Protein AF-A0A0L8VA86-F1 (afdb_monomer)

Secondary structure (DSSP, 8-state):
--EEE---SSS---PPEEEEEE-TTSSS-EEEEE-TTS--SS----S--TT--EEE--SS--SS--GGGGG-TT--EEE--SS--S---GGGTT-TT--EEE-TT-TT-------TT-TT--EEE-TTSS--S--TTTTT-TT--EEE--PPP-

Solvent-accessible surface area (backbone atoms only — not comparable to full-atom values): 8250 Å² total; per-residue (Å²): 127,77,51,71,50,76,58,82,65,82,94,49,81,51,68,79,30,55,44,46,77,43,42,77,100,45,99,49,78,34,34,34,40,52,54,50,69,36,67,34,58,64,72,68,91,68,96,76,67,86,65,38,24,30,42,34,42,29,46,27,49,24,42,57,74,55,74,66,56,32,72,31,50,50,22,28,34,44,35,42,25,43,24,44,26,46,49,48,64,73,40,51,47,48,19,42,49,22,28,36,42,35,39,30,40,10,63,61,19,53,63,78,43,65,56,77,51,24,63,48,29,30,36,40,35,34,34,56,31,54,34,52,70,85,56,76,71,63,76,71,42,89,54,48,80,43,79,44,58,48,63,65,86,129

Nearest PDB structures (foldseek):
  4tzh-assembly2_B  TM=7.972E-01  e=3.531E-05  Leptospira interrogans
  8f7d-assembly1_A  TM=7.783E-01  e=7.2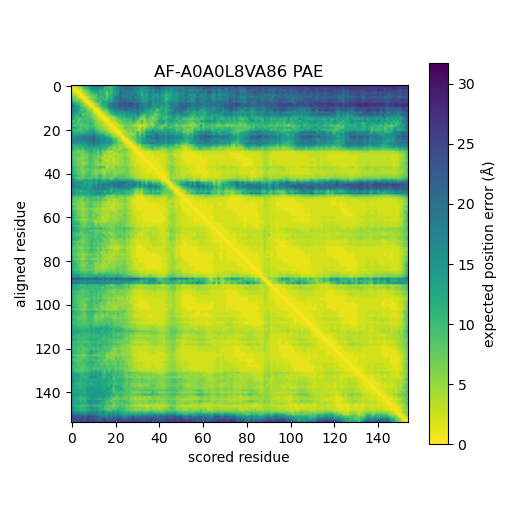79E-05  Mus musculus
  8f79-assembly1_A  TM=7.783E-01  e=7.279E-05  Mus musculus
  7sd1-assembly2_B  TM=8.899E-01  e=2.562E-03  Homo sapiens
  8ben-assembly1_A  TM=9.200E-01  e=3.578E-03  Mus musculus

InterPro domains:
  IPR001611 Leucine-rich repeat [PS51450] (97-119)
  IPR003591 Leucine-rich repeat, typical subtype [SM00369] (49-71)
  IPR003591 Leucine-rich repeat, typical subtype [SM00369] (72-95)
  IPR025875 Leucine rich repeat 4 [PF12799] (73-116)
  IPR032675 Leucine-rich repeat domain superfamily [G3DSA:3.80.10.10] (11-151)
  IPR050216 Leucine-rich repeat domain-containing protein [PTHR48051] (31-144)

Organism: NCBI:txid1409788

Foldseek 3Di:
DFDFDQLPDPPQGFDTWGFDFDCPPHVHTATETARAPRQDQADHDDPDPPRHQYYAQAHHAHQEHDLCLLVHLNHAYDAHEQYQHQAHELSCLNVLNHAEAHHHNNQNHQDHHQCLSVLNHQEYAHENYNDQDQDPSNVPRPNHPYDHYHNDDD

Structure (mmCIF, N/CA/C/O backbone):
data_AF-A0A0L8VA86-F1
#
_entry.id   AF-A0A0L8VA86-F1
#
loop_
_atom_site.group_PDB
_atom_site.id
_atom_site.type_symbol
_atom_site.label_atom_id
_atom_site.label_alt_id
_atom_site.label_comp_id
_atom_site.label_asym_id
_atom_site.label_entity_id
_atom_site.label_seq_id
_atom_site.pdbx_PDB_ins_code
_atom_site.Cartn_x
_atom_site.Cartn_y
_atom_site.Cartn_z
_atom_site.occupancy
_atom_site.B_iso_or_equiv
_atom_site.auth_seq_id
_atom_site.auth_comp_id
_atom_site.auth_asym_id
_atom_site.auth_atom_id
_atom_site.pdbx_PDB_model_num
ATOM 1 N N . MET A 1 1 ? -17.597 7.411 18.290 1.00 37.41 1 MET A N 1
ATOM 2 C CA . MET A 1 1 ? -17.079 8.766 18.573 1.00 37.41 1 MET A CA 1
ATOM 3 C C . MET A 1 1 ? -16.228 9.151 17.375 1.00 37.41 1 MET A C 1
ATOM 5 O O . MET A 1 1 ? -15.162 8.572 17.234 1.00 37.41 1 MET A O 1
ATOM 9 N N . LEU A 1 2 ? -16.738 9.997 16.470 1.00 36.47 2 LEU A N 1
ATOM 10 C CA . LEU A 1 2 ? -15.970 10.470 15.313 1.00 36.47 2 LEU A CA 1
ATOM 11 C C . LEU A 1 2 ? -14.818 11.345 15.818 1.00 36.47 2 LEU A C 1
ATOM 13 O O . LEU A 1 2 ? -15.068 12.357 16.472 1.00 36.47 2 LEU A O 1
ATOM 17 N N . LEU A 1 3 ? -13.575 10.971 15.523 1.00 43.38 3 LEU A N 1
ATOM 18 C CA . LEU A 1 3 ? -12.459 11.907 15.611 1.00 43.38 3 LEU A CA 1
ATOM 19 C C . LEU A 1 3 ? -12.373 12.628 14.264 1.00 43.38 3 LEU A C 1
ATOM 21 O O . LEU A 1 3 ? -11.958 12.025 13.280 1.00 43.38 3 LEU A O 1
ATOM 25 N N . LEU A 1 4 ? -12.781 13.897 14.226 1.00 41.91 4 LEU A N 1
ATOM 26 C CA . LEU A 1 4 ? -12.512 14.780 13.094 1.00 41.91 4 LEU A CA 1
ATOM 27 C C . LEU A 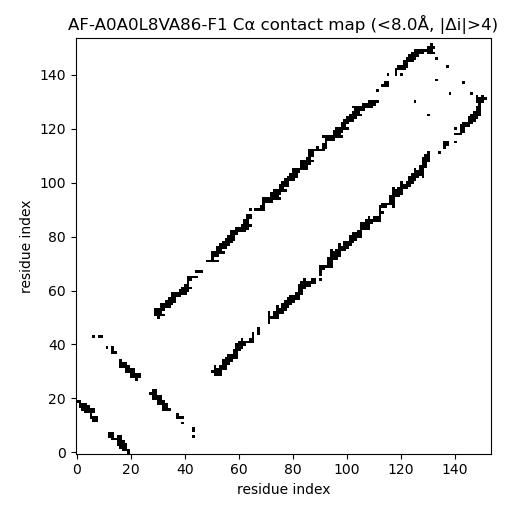1 4 ? -11.043 15.193 13.177 1.00 41.91 4 LEU A C 1
ATOM 29 O O . LEU A 1 4 ? -10.676 16.042 13.989 1.00 41.91 4 LEU A O 1
ATOM 33 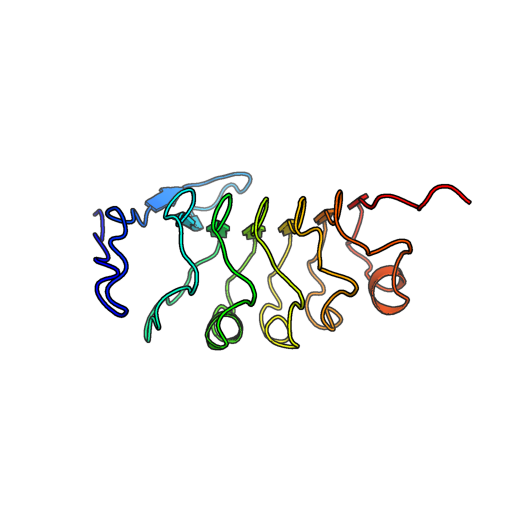N N . LEU A 1 5 ? -10.192 14.571 12.367 1.00 52.53 5 LEU A N 1
ATOM 34 C CA . LEU A 1 5 ? -8.833 15.064 12.172 1.00 52.53 5 LEU A CA 1
ATOM 35 C C . LEU A 1 5 ? -8.894 16.155 11.104 1.00 52.53 5 LEU A C 1
ATOM 37 O O . LEU A 1 5 ? -9.072 15.862 9.924 1.00 52.53 5 LEU A O 1
ATOM 41 N N . SER A 1 6 ? -8.770 17.419 11.513 1.00 51.78 6 SER A N 1
ATOM 42 C CA . SER A 1 6 ? -8.485 18.495 10.567 1.00 51.78 6 SER A CA 1
ATOM 43 C C . SER A 1 6 ? -7.019 18.384 10.159 1.00 51.78 6 SER A C 1
ATOM 45 O O . SER A 1 6 ? -6.112 18.691 10.936 1.00 51.78 6 SER A O 1
ATOM 47 N N . LEU A 1 7 ? -6.784 17.926 8.938 1.00 52.22 7 LEU A N 1
ATOM 48 C CA . LEU A 1 7 ? -5.471 17.869 8.308 1.00 52.22 7 LEU A CA 1
ATOM 49 C C . LEU A 1 7 ? -5.091 19.287 7.825 1.00 52.22 7 LEU A C 1
ATOM 51 O O . LEU A 1 7 ? -5.015 19.561 6.634 1.00 52.22 7 LEU A O 1
ATOM 55 N N . SER A 1 8 ? -4.913 20.228 8.759 1.00 49.75 8 SER A N 1
ATOM 56 C CA . SER A 1 8 ? -4.610 21.643 8.483 1.00 49.75 8 SER A CA 1
ATOM 57 C C . SER A 1 8 ? -3.124 21.957 8.668 1.00 49.75 8 SER A C 1
ATOM 59 O O . SER A 1 8 ? -2.741 22.853 9.421 1.00 49.75 8 SER A O 1
ATOM 61 N N . VAL A 1 9 ? -2.270 21.193 7.994 1.00 44.22 9 VAL A N 1
ATOM 62 C CA . VAL A 1 9 ? -0.828 21.446 7.902 1.00 44.22 9 VAL A CA 1
ATOM 63 C C . VAL A 1 9 ? -0.490 21.273 6.422 1.00 44.22 9 VAL A C 1
ATOM 65 O O . VAL A 1 9 ? -0.800 20.216 5.896 1.00 44.22 9 VAL A O 1
ATOM 68 N N . PHE A 1 10 ? 0.078 22.302 5.773 1.00 45.25 10 PHE A N 1
ATOM 69 C CA . PHE A 1 10 ? 0.426 22.426 4.331 1.00 45.25 10 PHE A CA 1
ATOM 70 C C . PHE A 1 10 ? -0.431 23.310 3.404 1.00 45.25 10 PHE A C 1
ATOM 72 O O . PHE A 1 10 ? -0.246 23.255 2.195 1.00 45.25 10 PHE A O 1
ATOM 79 N N . SER A 1 11 ? -1.295 24.210 3.893 1.00 50.72 11 SER A N 1
ATOM 80 C CA . SER A 1 11 ? -2.131 25.094 3.029 1.00 50.72 11 SER A CA 1
ATOM 81 C C . SER A 1 11 ? -3.071 24.359 2.058 1.00 50.72 11 SER A C 1
ATOM 83 O O . SER A 1 11 ? -3.735 24.979 1.232 1.00 50.72 11 SER A O 1
ATOM 85 N N . GLN A 1 12 ? -3.153 23.038 2.184 1.00 55.59 12 GLN A N 1
ATOM 86 C CA . GLN A 1 12 ? -4.038 22.194 1.417 1.00 55.59 12 GLN A CA 1
ATOM 87 C C . GLN A 1 12 ? -5.330 22.009 2.211 1.00 55.59 12 GLN A C 1
ATOM 89 O O . GLN A 1 12 ? -5.321 21.425 3.295 1.00 55.59 12 GLN A O 1
ATOM 94 N N . GLU A 1 13 ? -6.439 22.536 1.692 1.00 57.09 13 GLU A N 1
ATOM 95 C CA . GLU A 1 13 ? -7.754 22.237 2.250 1.00 57.09 13 GLU A CA 1
ATOM 96 C C . GLU A 1 13 ? -8.040 20.746 2.053 1.00 57.09 13 GLU A C 1
ATOM 98 O O . GLU A 1 13 ? -8.031 20.230 0.935 1.00 57.09 13 GLU A O 1
ATOM 103 N N . SER A 1 14 ? -8.248 20.053 3.165 1.00 57.31 14 SER A N 1
ATOM 104 C CA . SER A 1 14 ? -8.698 18.669 3.216 1.00 57.31 14 SER A CA 1
ATOM 105 C C . SER A 1 14 ? -10.101 18.648 3.808 1.00 57.31 14 SER A C 1
ATOM 107 O O . SER A 1 14 ? -10.446 19.459 4.673 1.00 57.31 14 SER A O 1
ATOM 109 N N . ASN A 1 15 ? -10.929 17.727 3.334 1.00 61.25 15 ASN A N 1
ATOM 110 C CA . ASN A 1 15 ? -12.212 17.476 3.960 1.00 61.25 15 ASN A CA 1
ATOM 111 C C . ASN A 1 15 ? -11.992 16.811 5.330 1.00 61.25 15 ASN A C 1
ATOM 113 O O . ASN A 1 15 ? -10.980 16.140 5.558 1.00 61.25 15 ASN A O 1
ATOM 117 N N . PRO A 1 16 ? -12.948 16.971 6.256 1.00 61.41 16 PRO A N 1
ATOM 118 C CA . PRO A 1 16 ? -12.936 16.239 7.509 1.00 61.41 16 PRO A CA 1
ATOM 119 C C . PRO A 1 16 ? -12.802 14.729 7.280 1.00 61.41 16 PRO A C 1
ATOM 121 O O . PRO A 1 16 ? -13.540 14.131 6.500 1.00 61.41 16 PRO A O 1
ATOM 124 N N . VAL A 1 17 ? -11.856 14.133 8.000 1.00 62.06 17 VAL A N 1
ATOM 125 C CA . VAL A 1 17 ? -11.567 12.699 7.979 1.00 62.06 17 VAL A CA 1
ATOM 126 C C . VAL A 1 17 ? -12.373 12.010 9.066 1.00 62.06 17 VAL A C 1
ATOM 128 O O . VAL A 1 17 ? -12.371 12.463 10.213 1.00 62.06 17 VAL A O 1
ATOM 131 N N . GLU A 1 18 ? -12.999 10.885 8.733 1.00 65.06 18 GLU A N 1
ATOM 132 C CA . GLU A 1 18 ? -13.680 10.031 9.700 1.00 65.06 18 GLU A CA 1
ATOM 133 C C . GLU A 1 18 ? -12.820 8.804 10.034 1.00 65.06 18 GLU A C 1
ATOM 135 O O . GLU A 1 18 ? -12.495 7.988 9.172 1.00 65.06 18 GLU A O 1
ATOM 140 N N . LEU A 1 19 ? -12.455 8.666 11.311 1.00 63.88 19 LEU A N 1
ATOM 141 C CA . LEU A 1 19 ? -11.970 7.404 11.863 1.00 63.88 19 LEU A CA 1
ATOM 142 C C . LEU A 1 19 ? -13.172 6.614 12.381 1.00 63.88 19 LEU A C 1
ATOM 144 O O . LEU A 1 19 ? -13.880 7.092 13.273 1.00 63.88 19 LEU A O 1
ATOM 148 N N . PHE A 1 20 ? -13.367 5.397 11.882 1.00 71.12 20 PHE A N 1
ATOM 149 C CA . PHE A 1 20 ? -14.463 4.544 12.331 1.00 71.12 20 PHE A CA 1
ATOM 150 C C . PHE A 1 20 ? -14.004 3.126 12.669 1.00 71.12 20 PHE A C 1
ATOM 152 O O . PHE A 1 20 ? -12.987 2.629 12.182 1.00 71.12 20 PHE A O 1
ATOM 159 N N . GLU A 1 21 ? -14.777 2.473 13.536 1.00 68.06 21 GLU A N 1
ATOM 160 C CA . GL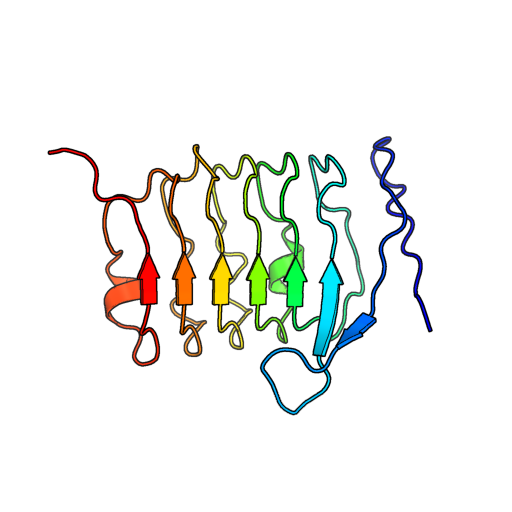U A 1 21 ? -14.599 1.065 13.876 1.00 68.06 21 GLU A CA 1
ATOM 161 C C . GLU A 1 21 ? -15.585 0.225 13.061 1.00 68.06 21 GLU A C 1
ATOM 163 O O . GLU A 1 21 ? -16.793 0.250 13.299 1.00 68.06 21 GLU A O 1
ATOM 168 N N . GLY A 1 22 ? -15.073 -0.505 12.073 1.00 58.94 22 GLY A N 1
ATOM 169 C CA . GLY A 1 22 ? -15.863 -1.381 11.208 1.00 58.94 22 GLY A CA 1
ATOM 170 C C . GLY A 1 22 ? -15.424 -2.830 11.365 1.00 58.94 22 GLY A C 1
ATOM 171 O O . GLY A 1 22 ? -14.249 -3.092 11.563 1.00 58.94 22 GLY A O 1
ATOM 172 N N . ARG A 1 23 ? -16.335 -3.805 11.278 1.00 59.31 23 ARG A N 1
ATOM 173 C CA . ARG A 1 23 ? -15.937 -5.230 11.346 1.00 59.31 23 ARG A CA 1
ATOM 174 C C . ARG A 1 23 ? -15.276 -5.719 10.044 1.00 59.31 23 ARG A C 1
ATOM 176 O O . ARG A 1 23 ? -14.396 -6.572 10.076 1.00 59.31 23 ARG A O 1
ATOM 183 N N . GLY A 1 24 ? -15.611 -5.111 8.903 1.00 56.59 24 GLY A N 1
ATOM 184 C CA . GLY A 1 24 ? -15.022 -5.465 7.608 1.00 56.59 24 GLY A CA 1
ATOM 185 C C . GLY A 1 24 ? -15.187 -6.954 7.271 1.00 56.59 24 GLY A C 1
ATOM 186 O O . GLY A 1 24 ? -16.156 -7.591 7.675 1.00 56.59 24 GLY A O 1
ATOM 187 N N . ILE A 1 25 ? -14.221 -7.511 6.538 1.00 51.81 25 ILE A N 1
ATOM 188 C CA . ILE A 1 25 ? -14.131 -8.948 6.194 1.00 51.81 25 ILE A CA 1
ATOM 189 C C . ILE A 1 25 ? -13.747 -9.836 7.386 1.00 51.81 25 ILE A C 1
ATOM 191 O O . ILE A 1 25 ? -13.746 -11.060 7.271 1.00 51.81 25 ILE A O 1
ATOM 195 N N . THR A 1 26 ? -13.409 -9.242 8.530 1.00 56.44 26 THR A N 1
ATOM 196 C CA . THR A 1 26 ? -13.066 -9.983 9.742 1.00 56.44 26 THR A CA 1
ATOM 197 C C . THR A 1 26 ? -14.248 -10.005 10.703 1.00 56.44 26 THR A C 1
ATOM 199 O O . THR A 1 26 ? -15.067 -9.096 10.748 1.00 56.44 26 THR A O 1
ATOM 202 N N . SER A 1 27 ? -14.355 -11.031 11.541 1.00 65.25 27 SER A N 1
ATOM 203 C CA . SER A 1 27 ? -15.363 -11.049 12.611 1.00 65.25 27 SER A CA 1
ATOM 204 C C . SER A 1 27 ? -15.045 -10.073 13.757 1.00 65.25 27 SER A C 1
ATOM 206 O O . SER A 1 27 ? -15.829 -9.955 14.700 1.00 65.25 27 SER A O 1
ATOM 208 N N . THR A 1 28 ? -13.908 -9.374 13.694 1.00 70.62 28 THR A N 1
ATOM 209 C CA . THR A 1 28 ? -13.398 -8.449 14.712 1.00 70.62 28 THR A CA 1
ATOM 210 C C . THR A 1 28 ? -13.513 -6.993 14.252 1.00 70.62 28 THR A C 1
ATOM 212 O O . THR A 1 28 ? -13.271 -6.722 13.079 1.00 70.62 28 THR A O 1
ATOM 215 N N . PRO A 1 29 ? -13.859 -6.039 15.138 1.00 77.56 29 PRO A N 1
ATOM 216 C CA . PRO A 1 29 ? -13.774 -4.612 14.826 1.00 77.56 29 PRO A CA 1
ATOM 217 C C . PRO A 1 29 ? -12.349 -4.222 14.423 1.00 77.56 29 PRO A C 1
ATOM 219 O O . PRO A 1 29 ? -11.399 -4.635 15.079 1.00 77.56 29 PRO A O 1
ATOM 222 N N . GLN A 1 30 ? -12.231 -3.420 13.372 1.00 83.19 30 GLN A N 1
ATOM 223 C CA . GLN A 1 30 ? -10.999 -2.861 12.829 1.00 83.19 30 GLN A CA 1
ATOM 224 C C . GLN A 1 30 ? -11.067 -1.340 12.912 1.00 83.19 30 GLN A C 1
AT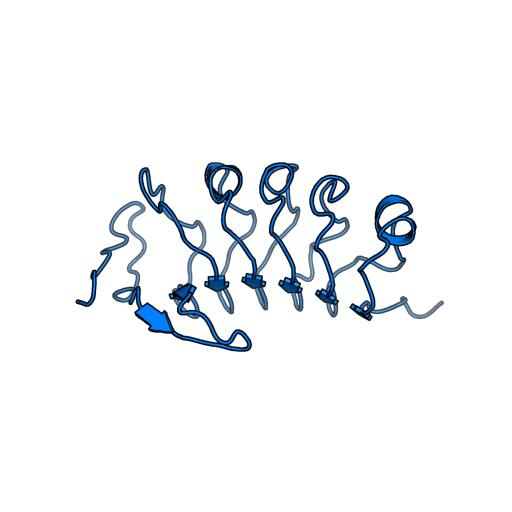OM 226 O O . GLN A 1 30 ? -12.128 -0.756 12.676 1.00 83.19 30 GLN A O 1
ATOM 231 N N . ARG A 1 31 ? -9.934 -0.684 13.180 1.00 88.19 31 ARG A N 1
ATOM 232 C CA . ARG A 1 31 ? -9.832 0.778 13.049 1.00 88.19 31 ARG A CA 1
ATOM 233 C C . ARG A 1 31 ? -9.507 1.153 11.613 1.00 88.19 31 ARG A C 1
ATOM 235 O O . ARG A 1 31 ? -8.424 0.823 11.118 1.00 88.19 31 ARG A O 1
ATOM 242 N N . ILE A 1 32 ? -10.438 1.855 10.979 1.00 87.19 32 ILE A N 1
ATOM 243 C CA . ILE A 1 32 ? -10.373 2.235 9.572 1.00 87.19 32 ILE A CA 1
ATOM 244 C C . ILE A 1 32 ? -10.225 3.747 9.466 1.00 87.19 32 ILE A C 1
ATOM 246 O O . ILE A 1 32 ? -11.062 4.492 9.974 1.00 87.19 32 ILE A O 1
ATOM 250 N N . MET A 1 33 ? -9.160 4.180 8.795 1.00 86.94 33 MET A N 1
ATOM 251 C CA . MET A 1 33 ? -8.931 5.566 8.405 1.00 86.94 33 MET A CA 1
ATOM 252 C C . MET A 1 33 ? -9.028 5.674 6.885 1.00 86.94 33 MET A C 1
ATOM 254 O O . MET A 1 33 ? -8.201 5.108 6.166 1.00 86.94 33 MET A O 1
ATOM 258 N N . ASP A 1 34 ? -10.028 6.411 6.411 1.00 88.81 34 ASP A N 1
ATOM 259 C CA . ASP A 1 34 ? -10.229 6.692 4.992 1.00 88.81 34 ASP A CA 1
ATOM 260 C C . ASP A 1 34 ? -9.931 8.168 4.695 1.00 88.81 34 ASP A C 1
ATOM 262 O O . ASP A 1 34 ? -10.580 9.072 5.219 1.00 88.81 34 ASP A O 1
ATOM 266 N N . LEU A 1 35 ? -8.911 8.394 3.872 1.00 88.94 35 LEU A N 1
ATOM 267 C CA . LEU A 1 35 ? -8.455 9.691 3.373 1.00 88.94 35 LEU A CA 1
ATOM 268 C C . LEU A 1 35 ? -8.636 9.790 1.854 1.00 88.94 35 LEU A C 1
ATOM 270 O O . LEU A 1 35 ? -7.888 10.503 1.182 1.00 88.94 35 LEU A O 1
ATOM 274 N N . SER A 1 36 ? -9.574 9.044 1.278 1.00 90.56 36 SER A N 1
ATOM 275 C CA . SER A 1 36 ? -9.796 9.047 -0.165 1.00 90.56 36 SER A CA 1
ATOM 276 C C . SER A 1 36 ? -10.416 10.362 -0.650 1.00 90.56 36 SER A C 1
ATOM 278 O O . SER A 1 36 ? -11.181 11.008 0.071 1.00 90.56 36 SER A O 1
ATOM 280 N N . TYR A 1 37 ? -10.124 10.745 -1.898 1.00 90.88 37 TYR A N 1
ATOM 281 C CA . TYR A 1 37 ? -10.700 11.930 -2.561 1.00 90.88 37 TYR A CA 1
ATOM 282 C C . TYR A 1 37 ? -10.456 13.259 -1.824 1.00 90.88 37 TYR A C 1
ATOM 284 O O . TYR A 1 37 ? -11.306 14.149 -1.797 1.00 90.88 37 TYR A O 1
ATOM 292 N N . GLN A 1 38 ? -9.277 13.404 -1.229 1.00 87.06 38 GLN A N 1
ATOM 293 C CA . GLN A 1 38 ? -8.872 14.588 -0.467 1.00 87.06 38 GLN A CA 1
ATOM 294 C C . GLN A 1 38 ? -7.930 15.502 -1.271 1.00 87.06 38 GLN A C 1
ATOM 296 O O . GLN A 1 38 ? -7.394 16.475 -0.745 1.00 87.06 38 GLN A O 1
ATOM 301 N N . ASN A 1 39 ? -7.699 15.181 -2.551 1.00 89.62 39 ASN A N 1
ATOM 302 C CA . ASN A 1 39 ? -6.716 15.821 -3.431 1.00 89.62 39 ASN A CA 1
ATOM 303 C C . ASN A 1 39 ? -5.274 15.817 -2.885 1.00 89.62 39 ASN A C 1
ATOM 305 O O . ASN A 1 39 ? -4.440 16.551 -3.412 1.00 89.62 39 ASN A O 1
ATOM 309 N N . LEU A 1 40 ? -4.963 15.011 -1.861 1.00 88.94 40 LEU A N 1
ATOM 310 C CA . LEU A 1 40 ? -3.717 15.082 -1.085 1.00 88.94 40 LEU A CA 1
ATOM 311 C C . LEU A 1 40 ? -2.488 14.932 -1.975 1.00 88.94 40 LEU A C 1
ATOM 313 O O . LEU A 1 40 ? -2.395 13.967 -2.729 1.00 88.94 40 LEU A O 1
ATOM 317 N N . GLN A 1 41 ? -1.546 15.866 -1.867 1.00 91.19 41 GLN A N 1
ATOM 318 C CA . GLN A 1 41 ? -0.212 15.712 -2.461 1.00 91.19 41 GLN A CA 1
ATOM 319 C C . GLN A 1 41 ? 0.748 15.028 -1.486 1.00 91.19 41 GLN A C 1
ATOM 321 O O . GLN A 1 41 ? 1.590 14.234 -1.893 1.00 91.19 41 GLN A O 1
ATOM 326 N N . GLU A 1 42 ? 0.537 15.260 -0.194 1.00 85.81 42 GLU A N 1
ATOM 327 C CA . GLU A 1 42 ? 1.231 14.610 0.909 1.00 85.81 42 GLU A CA 1
ATOM 328 C C . GLU A 1 42 ? 0.200 14.207 1.965 1.00 85.81 42 GLU A C 1
ATOM 330 O O . GLU A 1 42 ? -0.830 14.868 2.128 1.00 85.81 42 GLU A O 1
ATOM 335 N N . VAL A 1 43 ? 0.464 13.126 2.701 1.00 81.00 43 VAL A N 1
ATOM 336 C CA . VAL A 1 43 ? -0.351 12.786 3.871 1.00 81.00 43 VAL A CA 1
ATOM 337 C C . VAL A 1 43 ? 0.272 13.466 5.093 1.00 81.00 43 VAL A C 1
ATOM 339 O O . VAL A 1 43 ? 1.436 13.186 5.401 1.00 81.00 43 VAL A O 1
ATOM 342 N N . PRO A 1 44 ? -0.458 14.333 5.815 1.00 72.38 44 PRO A N 1
ATOM 343 C CA . PRO A 1 44 ? 0.122 15.100 6.910 1.00 72.38 44 PRO A CA 1
ATOM 344 C C . PRO A 1 44 ? 0.730 14.221 7.995 1.00 72.38 44 PRO A C 1
ATOM 346 O O . PRO A 1 44 ? 0.297 13.092 8.242 1.00 72.38 44 PRO A O 1
ATOM 349 N N . ILE A 1 45 ? 1.733 14.771 8.676 1.00 65.38 45 ILE A N 1
ATOM 350 C CA . ILE A 1 45 ? 2.403 14.114 9.795 1.00 65.38 45 ILE A CA 1
ATOM 351 C C . ILE A 1 45 ? 1.375 13.885 10.904 1.00 65.38 45 ILE A C 1
ATOM 353 O O . ILE A 1 45 ? 0.935 14.833 11.553 1.00 65.38 45 ILE A O 1
ATOM 357 N N . SER A 1 46 ? 1.023 12.625 11.157 1.00 63.91 46 SER A N 1
ATOM 358 C CA . SER A 1 46 ? 0.298 12.259 12.368 1.00 63.91 46 SER A CA 1
ATOM 359 C C . SER A 1 46 ? 1.253 11.569 13.329 1.00 63.91 46 SER A C 1
ATOM 361 O O . SER A 1 46 ? 1.725 10.460 13.086 1.00 63.91 46 SER A O 1
ATOM 363 N N . THR A 1 47 ? 1.555 12.238 14.438 1.00 52.03 47 THR A N 1
ATOM 364 C CA . THR A 1 47 ? 2.434 11.707 15.487 1.00 52.03 47 THR A CA 1
ATOM 365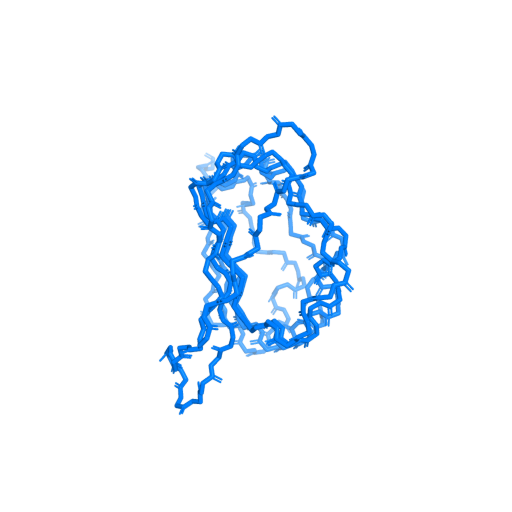 C C . THR A 1 47 ? 1.766 10.611 16.319 1.00 52.03 47 THR A C 1
ATOM 367 O O . THR A 1 47 ? 2.428 10.023 17.171 1.00 52.03 47 THR A O 1
ATOM 370 N N . ASN A 1 48 ? 0.476 10.310 16.098 1.00 56.91 48 ASN A N 1
ATOM 371 C CA . ASN A 1 48 ? -0.237 9.329 16.911 1.00 56.91 48 ASN A CA 1
ATOM 372 C C . ASN A 1 48 ? -1.472 8.729 16.199 1.00 56.91 48 ASN A C 1
ATOM 374 O O . ASN A 1 48 ? -2.605 9.127 16.462 1.00 56.91 48 ASN A O 1
ATOM 378 N N . LEU A 1 49 ? -1.265 7.717 15.344 1.00 71.19 49 LEU A N 1
ATOM 379 C CA . LEU A 1 49 ? -2.331 6.848 14.800 1.00 71.19 49 LEU A CA 1
ATOM 380 C C . LEU A 1 49 ? -2.244 5.406 15.350 1.00 71.19 49 LEU A C 1
ATOM 382 O O . LEU A 1 49 ? -2.128 4.450 14.576 1.00 71.19 49 LEU A O 1
ATOM 386 N N . PRO A 1 50 ? -2.245 5.198 16.682 1.00 68.62 50 PRO A N 1
ATOM 387 C CA . PRO A 1 50 ? -2.031 3.879 17.247 1.00 68.62 50 PRO A CA 1
ATOM 388 C C . PRO A 1 50 ? -3.215 2.967 16.918 1.00 68.62 50 PRO A C 1
ATOM 390 O O . PRO A 1 50 ? -4.376 3.266 17.212 1.00 68.62 50 PRO A O 1
ATOM 393 N N . GLY A 1 51 ? -2.893 1.816 16.332 1.00 84.69 51 GLY A N 1
ATOM 394 C CA . GLY A 1 51 ? -3.856 0.743 16.111 1.00 84.69 51 GLY A CA 1
ATOM 395 C C . GLY A 1 51 ? -4.697 0.862 14.845 1.00 84.69 51 GLY A C 1
ATOM 396 O O . GLY A 1 51 ? -5.691 0.153 14.764 1.00 84.69 51 GLY A O 1
ATOM 397 N N . ILE A 1 52 ? -4.338 1.714 13.875 1.00 89.00 52 ILE A N 1
ATOM 398 C CA . ILE A 1 52 ? -4.948 1.644 12.537 1.00 89.00 52 ILE A CA 1
ATOM 399 C C . ILE A 1 52 ? -4.680 0.264 11.933 1.00 89.00 52 ILE A C 1
ATOM 401 O O . ILE A 1 52 ? -3.536 -0.189 11.883 1.00 89.00 52 ILE A O 1
ATOM 405 N N . GLU A 1 53 ? -5.749 -0.378 11.472 1.00 92.81 53 GLU A N 1
ATOM 406 C CA . GLU A 1 53 ? -5.710 -1.676 10.796 1.00 92.81 53 GLU A CA 1
ATOM 407 C C . GLU A 1 53 ? -5.998 -1.537 9.300 1.00 92.81 53 GLU A C 1
ATOM 409 O O . GLU A 1 53 ? -5.487 -2.321 8.502 1.00 92.81 53 GLU A O 1
ATOM 414 N N . VAL A 1 54 ? -6.765 -0.520 8.902 1.00 92.62 54 VAL A N 1
ATOM 415 C CA . VAL A 1 54 ? -7.073 -0.233 7.499 1.00 92.62 54 VAL A CA 1
ATOM 416 C C . VAL A 1 54 ? -6.795 1.235 7.216 1.00 92.62 54 VAL A C 1
ATOM 418 O O . VAL A 1 54 ? -7.379 2.112 7.850 1.00 92.62 54 VAL A O 1
ATOM 421 N N . LEU A 1 55 ? -5.916 1.489 6.249 1.00 92.19 55 LEU A N 1
ATOM 422 C CA . LEU A 1 55 ? -5.626 2.822 5.736 1.00 92.19 55 LEU A CA 1
ATOM 423 C C . LEU A 1 55 ? -5.986 2.880 4.250 1.00 92.19 55 LEU A C 1
ATOM 425 O O . LEU A 1 55 ? -5.441 2.120 3.445 1.00 92.19 55 LEU A O 1
ATOM 429 N N . ILE A 1 56 ? -6.896 3.786 3.899 1.00 93.62 56 ILE A N 1
ATOM 430 C CA . ILE A 1 56 ? -7.351 4.010 2.525 1.00 93.62 56 ILE A CA 1
ATOM 431 C C . ILE A 1 56 ? -6.947 5.428 2.115 1.00 93.62 56 ILE A C 1
ATOM 433 O O . ILE A 1 56 ? -7.304 6.398 2.773 1.00 93.62 56 ILE A O 1
ATOM 437 N N . LEU A 1 57 ? -6.165 5.539 1.045 1.00 94.00 57 LEU A N 1
ATOM 438 C CA . LEU A 1 57 ? -5.614 6.779 0.490 1.00 94.00 57 LEU A CA 1
ATOM 439 C C . LEU A 1 57 ? -6.018 6.949 -0.986 1.00 94.00 57 LEU A C 1
ATOM 441 O O . LEU A 1 57 ? -5.336 7.645 -1.744 1.00 94.00 57 LEU A O 1
ATOM 445 N N . ASP A 1 58 ? -7.078 6.272 -1.425 1.00 96.56 58 ASP A N 1
ATOM 446 C CA . ASP A 1 58 ? -7.426 6.140 -2.838 1.00 96.56 58 ASP A CA 1
ATOM 447 C C . ASP A 1 58 ? -7.800 7.499 -3.465 1.00 96.56 58 ASP A C 1
ATOM 449 O O . ASP A 1 58 ? -8.418 8.354 -2.835 1.00 96.56 58 ASP A O 1
ATOM 453 N N . ASN A 1 59 ? -7.493 7.689 -4.750 1.00 96.88 59 ASN A N 1
ATOM 454 C CA . ASN A 1 59 ? -7.875 8.881 -5.520 1.00 96.88 59 ASN A CA 1
ATOM 455 C C . ASN A 1 59 ? -7.355 10.195 -4.906 1.00 96.88 59 ASN A C 1
ATOM 457 O O . ASN A 1 59 ? -8.107 11.145 -4.677 1.00 96.88 59 ASN A O 1
ATOM 461 N N . ASN A 1 60 ? -6.050 10.240 -4.650 1.00 95.12 60 ASN A N 1
ATOM 462 C CA . ASN A 1 60 ? -5.321 11.445 -4.265 1.00 95.12 60 ASN A CA 1
ATOM 463 C C . ASN A 1 60 ? -4.234 11.757 -5.314 1.00 95.12 60 ASN A C 1
ATOM 465 O O . ASN A 1 60 ? -4.256 11.246 -6.433 1.00 95.12 60 ASN A O 1
ATOM 469 N N . GLN A 1 61 ? -3.306 12.653 -4.988 1.00 95.94 61 GLN A N 1
ATOM 470 C CA . GLN A 1 61 ? -2.206 13.086 -5.851 1.00 95.94 61 GLN A CA 1
ATOM 471 C C . GLN A 1 61 ? -0.837 12.708 -5.261 1.00 95.94 61 GLN A C 1
ATOM 473 O O . GLN A 1 61 ? 0.161 13.342 -5.599 1.00 95.94 61 GLN A O 1
ATOM 478 N N . LEU A 1 62 ? -0.788 11.691 -4.392 1.00 94.44 62 LEU A N 1
ATOM 479 C CA . LEU A 1 62 ? 0.414 11.302 -3.655 1.00 94.44 62 LEU A CA 1
ATOM 480 C C . LEU A 1 62 ? 1.495 10.794 -4.609 1.00 94.44 62 LEU A C 1
ATOM 482 O O . LEU A 1 62 ? 1.232 9.902 -5.419 1.00 94.44 62 LEU A O 1
ATOM 486 N N . THR A 1 63 ? 2.710 11.322 -4.485 1.00 94.88 63 THR A N 1
ATOM 487 C CA . THR A 1 63 ? 3.896 10.846 -5.220 1.00 94.88 63 THR A CA 1
ATOM 488 C C . THR A 1 63 ? 4.747 9.870 -4.415 1.00 94.88 63 THR A C 1
ATOM 490 O O . THR A 1 63 ? 5.479 9.067 -4.995 1.00 94.88 63 THR A O 1
ATOM 493 N N . GLU A 1 64 ? 4.603 9.898 -3.093 1.00 92.69 64 GLU A N 1
ATOM 494 C CA . GLU A 1 64 ? 5.266 9.020 -2.135 1.00 92.69 64 GLU A CA 1
ATOM 495 C C . GLU A 1 64 ? 4.338 8.707 -0.951 1.00 92.69 64 GLU A C 1
ATOM 497 O O . GLU A 1 64 ? 3.326 9.378 -0.730 1.00 92.69 64 GLU A O 1
ATOM 502 N N . LEU A 1 65 ? 4.682 7.669 -0.186 1.00 90.44 65 LEU A N 1
ATOM 503 C CA . LEU A 1 65 ? 4.053 7.400 1.106 1.00 90.44 65 LEU A CA 1
ATOM 504 C C . LEU A 1 65 ? 4.837 8.077 2.233 1.00 90.44 65 LEU A C 1
ATOM 506 O O . LEU A 1 65 ? 6.069 8.077 2.201 1.00 90.44 65 LEU A O 1
ATOM 510 N N . PRO A 1 66 ? 4.156 8.580 3.273 1.00 86.44 66 PRO A N 1
ATOM 511 C CA . PRO A 1 66 ? 4.828 9.219 4.392 1.00 86.44 66 PRO A CA 1
ATOM 512 C C . PRO A 1 66 ? 5.631 8.206 5.218 1.00 86.44 66 PRO A C 1
ATOM 514 O O . PRO A 1 66 ? 5.196 7.076 5.450 1.00 86.44 66 PRO A O 1
ATOM 517 N N . ASN A 1 67 ? 6.777 8.632 5.753 1.00 84.75 67 ASN A N 1
ATOM 518 C CA . ASN A 1 67 ? 7.673 7.766 6.529 1.00 84.75 67 ASN A CA 1
ATOM 519 C C . ASN A 1 67 ? 7.016 7.119 7.765 1.00 84.75 67 ASN A C 1
ATOM 521 O O . ASN A 1 67 ? 7.361 5.998 8.143 1.00 84.75 67 ASN A O 1
ATOM 525 N N . TRP A 1 68 ? 6.039 7.792 8.376 1.00 84.88 68 TRP A N 1
ATOM 526 C CA . TRP A 1 68 ? 5.340 7.315 9.563 1.00 84.88 68 TRP A CA 1
ATOM 527 C C . TRP A 1 68 ? 4.453 6.099 9.291 1.00 84.88 68 TRP A C 1
ATOM 529 O O . TRP A 1 68 ? 4.039 5.451 10.251 1.00 84.88 68 TRP A O 1
ATOM 539 N N . ILE A 1 69 ? 4.197 5.730 8.027 1.00 87.69 69 ILE A N 1
ATOM 540 C CA . ILE A 1 69 ? 3.464 4.498 7.702 1.00 87.69 69 ILE A CA 1
ATOM 541 C C . ILE A 1 69 ? 4.164 3.259 8.279 1.00 87.69 69 ILE A C 1
ATOM 543 O O . ILE A 1 69 ? 3.509 2.313 8.710 1.00 87.69 69 ILE A O 1
ATOM 547 N N . ASN A 1 70 ? 5.491 3.328 8.418 1.00 86.00 70 ASN A N 1
ATOM 548 C CA . ASN A 1 70 ? 6.309 2.297 9.042 1.00 86.00 70 ASN A CA 1
ATOM 549 C C . ASN A 1 70 ? 5.997 2.104 10.542 1.00 86.00 70 ASN A C 1
ATOM 551 O O . ASN A 1 70 ? 6.319 1.071 11.117 1.00 86.00 70 ASN A O 1
ATOM 555 N N . ASN A 1 71 ? 5.328 3.061 11.193 1.00 86.81 71 ASN A N 1
ATOM 556 C CA . ASN A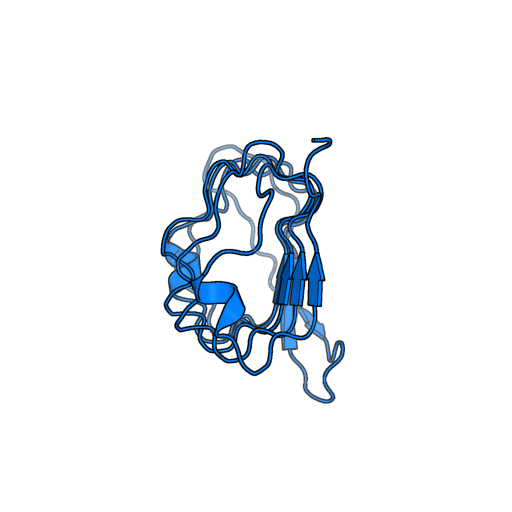 1 71 ? 4.889 2.932 12.585 1.00 86.81 71 ASN A CA 1
ATOM 557 C C . ASN A 1 71 ? 3.533 2.218 12.718 1.00 86.81 71 ASN A C 1
ATOM 559 O O . ASN A 1 71 ? 3.119 1.891 13.833 1.00 86.81 71 ASN A O 1
ATOM 563 N N . LEU A 1 72 ? 2.827 1.955 11.611 1.00 89.12 72 LEU A N 1
ATOM 564 C CA . LEU A 1 72 ? 1.532 1.274 11.620 1.00 89.12 72 LEU A CA 1
ATOM 565 C C . LEU A 1 72 ? 1.711 -0.249 11.733 1.00 89.12 72 LEU A C 1
ATOM 567 O O . LEU A 1 72 ? 1.389 -1.019 10.831 1.00 89.12 72 LEU A O 1
ATOM 571 N N . THR A 1 73 ? 2.211 -0.706 12.879 1.00 90.94 73 THR A N 1
ATOM 572 C CA . THR A 1 73 ? 2.511 -2.127 13.151 1.00 90.94 73 THR A CA 1
ATOM 573 C C . THR A 1 73 ? 1.272 -3.029 13.210 1.00 90.94 73 THR A C 1
ATOM 575 O O . THR A 1 73 ? 1.391 -4.254 13.167 1.00 90.94 73 THR A O 1
ATOM 578 N N . ASN A 1 74 ? 0.074 -2.439 13.295 1.00 92.38 74 ASN A N 1
ATOM 579 C CA . ASN A 1 74 ? -1.202 -3.152 13.229 1.00 92.38 74 ASN A CA 1
ATOM 580 C C . ASN A 1 74 ? -1.863 -3.109 11.845 1.00 92.38 74 ASN A C 1
ATOM 582 O O . ASN A 1 74 ? -2.929 -3.694 11.687 1.00 92.38 74 ASN A O 1
ATOM 586 N N . LEU A 1 75 ? -1.246 -2.459 10.853 1.00 93.31 75 LEU A N 1
ATOM 587 C CA . LEU A 1 75 ? -1.830 -2.307 9.525 1.00 93.31 75 LEU A CA 1
ATOM 588 C C . LEU A 1 75 ? -2.019 -3.671 8.853 1.00 93.31 75 LEU A C 1
ATOM 590 O O . LEU A 1 75 ? -1.066 -4.436 8.714 1.00 93.31 75 LEU A O 1
ATOM 594 N N . ARG A 1 76 ? -3.251 -3.943 8.421 1.00 94.69 76 ARG A N 1
ATOM 595 C CA . ARG A 1 76 ? -3.675 -5.149 7.698 1.00 94.69 76 ARG A CA 1
ATOM 596 C C . ARG A 1 76 ? -3.994 -4.846 6.245 1.00 94.69 76 ARG A C 1
ATOM 598 O O . ARG A 1 76 ? -3.673 -5.642 5.369 1.00 94.69 76 ARG A O 1
ATOM 605 N N . ILE A 1 77 ? -4.598 -3.693 5.975 1.00 94.81 77 ILE A N 1
ATOM 606 C CA . ILE A 1 77 ? -4.967 -3.281 4.621 1.00 94.81 77 ILE A CA 1
ATOM 607 C C . ILE A 1 77 ? -4.411 -1.888 4.357 1.00 94.81 77 ILE A C 1
ATOM 609 O O . ILE A 1 77 ? -4.713 -0.943 5.085 1.00 94.81 77 ILE A O 1
ATOM 613 N N . LEU A 1 78 ? -3.640 -1.774 3.279 1.00 95.62 78 LEU A N 1
ATOM 614 C CA . LEU A 1 78 ? -3.208 -0.503 2.716 1.00 95.62 78 LEU A CA 1
ATOM 615 C C . LEU A 1 78 ? -3.742 -0.374 1.291 1.00 95.62 78 LEU A C 1
ATOM 617 O O . LEU A 1 78 ? -3.423 -1.195 0.428 1.00 95.62 78 LEU A O 1
ATOM 621 N N . SER A 1 79 ? -4.532 0.667 1.044 1.00 96.69 79 SER A N 1
ATOM 622 C CA . SER A 1 79 ? -5.005 1.019 -0.293 1.00 96.69 79 SER A CA 1
ATOM 623 C C . SER A 1 79 ? -4.527 2.413 -0.669 1.00 96.69 79 SER A C 1
ATOM 625 O O . SER A 1 79 ? -4.726 3.360 0.085 1.00 96.69 79 SER A O 1
ATOM 627 N N . VAL A 1 80 ? -3.857 2.521 -1.814 1.00 96.94 80 VAL A N 1
ATOM 628 C CA . VAL A 1 80 ? -3.302 3.772 -2.356 1.00 96.94 80 VAL A CA 1
ATOM 629 C C . VAL A 1 80 ? -3.605 3.856 -3.852 1.00 96.94 80 VAL A C 1
ATOM 631 O O . VAL A 1 80 ? -2.764 4.235 -4.671 1.00 96.94 80 VAL A O 1
ATOM 634 N N . ARG A 1 81 ? -4.804 3.424 -4.248 1.00 98.12 81 ARG A N 1
ATOM 635 C CA . ARG A 1 81 ? -5.184 3.334 -5.660 1.00 98.12 81 ARG A CA 1
ATOM 636 C C . ARG A 1 81 ? -5.311 4.716 -6.284 1.00 98.12 81 ARG A C 1
ATOM 638 O O . ARG A 1 81 ? -5.643 5.677 -5.596 1.00 98.12 81 ARG A O 1
ATOM 645 N N . ASN A 1 82 ? -5.111 4.800 -7.595 1.00 98.19 82 ASN A N 1
ATOM 646 C CA . ASN A 1 82 ? -5.305 6.019 -8.384 1.00 98.19 82 ASN A CA 1
ATOM 647 C C . ASN A 1 82 ? -4.577 7.228 -7.771 1.00 98.19 82 ASN A C 1
ATOM 649 O O . ASN A 1 82 ? -5.180 8.267 -7.511 1.00 98.19 82 ASN A O 1
ATOM 653 N N . ASN A 1 83 ? -3.288 7.050 -7.499 1.00 98.12 83 ASN A N 1
ATOM 654 C CA . ASN A 1 83 ? -2.370 8.092 -7.052 1.00 98.12 83 ASN A CA 1
ATOM 655 C C . ASN A 1 83 ? -1.249 8.269 -8.092 1.00 98.12 83 ASN A C 1
ATOM 657 O O . ASN A 1 83 ? -1.324 7.759 -9.214 1.00 98.12 83 ASN A O 1
ATOM 661 N N . LYS A 1 84 ? -0.207 9.022 -7.742 1.00 97.50 84 LYS A N 1
ATOM 662 C CA . LYS A 1 84 ? 0.955 9.298 -8.593 1.00 97.50 84 LYS A CA 1
ATOM 663 C C . LYS A 1 84 ? 2.235 8.694 -8.017 1.00 97.50 84 LYS A C 1
ATOM 665 O O . LYS A 1 84 ? 3.310 9.230 -8.278 1.00 97.50 84 LYS A O 1
ATOM 670 N N . LEU A 1 85 ? 2.130 7.604 -7.247 1.00 96.50 85 LEU A N 1
ATOM 671 C CA . LEU A 1 85 ? 3.288 7.013 -6.583 1.00 96.50 85 LEU A CA 1
ATOM 672 C C . LEU A 1 85 ? 4.361 6.660 -7.613 1.00 96.50 85 LEU A C 1
ATOM 674 O O . LEU A 1 85 ? 4.085 5.989 -8.612 1.00 96.50 85 LEU A O 1
ATOM 678 N N . ILE A 1 86 ? 5.574 7.133 -7.353 1.00 94.94 86 ILE A N 1
ATOM 679 C CA . ILE A 1 86 ? 6.766 6.836 -8.157 1.00 94.94 86 ILE A CA 1
ATOM 680 C C . ILE A 1 86 ? 7.528 5.680 -7.512 1.00 94.94 86 ILE A C 1
ATOM 682 O O . ILE A 1 86 ? 8.017 4.786 -8.199 1.00 94.94 86 ILE A O 1
ATOM 686 N N . GLU A 1 87 ? 7.551 5.666 -6.183 1.00 89.88 87 GLU A N 1
ATOM 687 C CA . GLU A 1 87 ? 8.139 4.618 -5.370 1.00 89.88 87 GLU A CA 1
ATOM 688 C C . GLU A 1 87 ? 7.279 4.355 -4.136 1.00 89.88 87 GLU A C 1
ATOM 690 O O . GLU A 1 87 ? 6.544 5.211 -3.639 1.00 89.88 87 GLU A O 1
ATOM 695 N N . VAL A 1 88 ? 7.395 3.138 -3.627 1.00 82.88 88 VAL A N 1
ATOM 696 C CA . VAL A 1 88 ? 6.955 2.787 -2.287 1.00 82.88 88 VAL A CA 1
ATOM 697 C C . VAL A 1 88 ? 8.249 2.435 -1.573 1.00 82.88 88 VAL A C 1
ATOM 699 O O . VAL A 1 88 ? 8.791 1.354 -1.779 1.00 82.88 88 VAL A O 1
ATOM 702 N N . ASN A 1 89 ? 8.814 3.391 -0.836 1.00 70.00 89 ASN A N 1
ATOM 703 C CA . ASN A 1 89 ? 10.074 3.222 -0.107 1.00 70.00 89 ASN A CA 1
ATOM 704 C C . ASN A 1 89 ? 10.026 2.013 0.853 1.00 70.00 89 ASN A C 1
ATOM 706 O O . ASN A 1 89 ? 8.971 1.419 1.075 1.00 70.00 89 ASN A O 1
ATOM 710 N N . SER A 1 90 ? 11.143 1.665 1.507 1.00 69.00 90 SER A N 1
ATOM 711 C CA . SER A 1 90 ? 11.276 0.557 2.490 1.00 69.00 90 SER A CA 1
ATOM 712 C C . SER A 1 90 ? 10.429 0.696 3.781 1.00 69.00 90 SER A C 1
ATOM 714 O O . SER A 1 90 ? 10.685 0.058 4.807 1.00 69.00 90 SER A O 1
ATOM 716 N N . LEU A 1 91 ? 9.379 1.509 3.717 1.00 73.12 91 LEU A N 1
ATOM 717 C CA . LEU A 1 91 ? 8.492 1.960 4.776 1.00 73.12 91 LEU A CA 1
ATOM 718 C C . LEU A 1 91 ? 7.416 0.941 5.175 1.00 73.12 91 LEU A C 1
ATOM 720 O O . LEU A 1 91 ? 6.676 1.195 6.115 1.00 73.12 91 LEU A O 1
ATOM 724 N N . LEU A 1 92 ? 7.312 -0.202 4.489 1.00 86.88 92 LEU A N 1
ATOM 725 C CA . LEU A 1 92 ? 6.382 -1.281 4.864 1.00 86.88 92 LEU A CA 1
ATOM 726 C C . LEU A 1 92 ? 7.057 -2.416 5.644 1.00 86.88 92 LEU A C 1
ATOM 728 O O . LEU A 1 92 ? 6.393 -3.360 6.063 1.00 86.88 92 LEU A O 1
ATOM 732 N N . SER A 1 93 ? 8.364 -2.314 5.897 1.00 85.56 93 SER A N 1
ATOM 733 C CA . SER A 1 93 ? 9.145 -3.361 6.565 1.00 85.56 93 SER A CA 1
ATOM 734 C C . SER A 1 93 ? 8.662 -3.692 7.986 1.00 85.56 93 SER A C 1
ATOM 736 O O . SER A 1 93 ? 8.845 -4.821 8.440 1.00 85.56 93 SER A O 1
ATOM 738 N N . HIS A 1 94 ? 8.000 -2.764 8.680 1.00 88.31 94 HIS A N 1
ATOM 739 C CA . HIS A 1 94 ? 7.451 -2.993 10.023 1.00 88.31 94 HIS A CA 1
ATOM 740 C C . HIS A 1 94 ? 5.944 -3.304 10.031 1.00 88.31 94 HIS A C 1
ATOM 742 O O . HIS A 1 94 ? 5.390 -3.645 11.079 1.00 88.31 94 HIS A O 1
ATOM 748 N N . CYS A 1 95 ? 5.275 -3.267 8.875 1.00 91.56 95 CYS A N 1
ATOM 749 C CA . CYS A 1 95 ? 3.872 -3.653 8.717 1.00 91.56 95 CYS A CA 1
ATOM 750 C C . CYS A 1 95 ? 3.739 -5.187 8.627 1.00 91.56 95 CYS A C 1
ATOM 752 O O . CYS A 1 95 ? 3.259 -5.741 7.640 1.00 91.56 95 CYS A O 1
ATOM 754 N N . THR A 1 96 ? 4.191 -5.908 9.655 1.00 92.12 96 THR A N 1
ATOM 755 C CA . THR A 1 96 ? 4.262 -7.385 9.661 1.00 92.12 96 THR A CA 1
ATOM 756 C C . THR A 1 96 ? 2.890 -8.070 9.643 1.00 92.12 96 THR A C 1
ATOM 758 O O . THR A 1 96 ? 2.783 -9.245 9.283 1.00 92.12 96 THR A O 1
ATOM 761 N N . LYS A 1 97 ? 1.825 -7.338 9.992 1.00 94.06 97 LYS A N 1
ATOM 762 C CA . LYS A 1 97 ? 0.427 -7.790 9.920 1.00 94.06 97 LYS A CA 1
ATOM 763 C C . LYS A 1 97 ? -0.261 -7.476 8.588 1.00 94.06 97 LYS A C 1
ATOM 765 O O . LYS A 1 97 ? -1.446 -7.764 8.467 1.00 94.06 97 LYS A O 1
ATOM 770 N N . LEU A 1 98 ? 0.447 -6.901 7.612 1.00 94.56 98 LEU A N 1
ATOM 771 C CA . LEU A 1 98 ? -0.148 -6.523 6.333 1.00 94.56 98 LEU A CA 1
ATOM 772 C C . LEU A 1 98 ? -0.626 -7.768 5.575 1.00 94.56 98 LEU A C 1
ATOM 774 O O . LEU A 1 98 ? 0.134 -8.711 5.373 1.00 94.56 98 LEU A O 1
ATOM 778 N N . GLU A 1 99 ? -1.885 -7.738 5.155 1.00 95.00 99 GLU A N 1
ATOM 779 C CA . GLU A 1 99 ? -2.602 -8.812 4.464 1.00 95.00 99 GLU A CA 1
ATOM 780 C C . GLU A 1 99 ? -2.929 -8.430 3.021 1.00 95.00 99 GLU A C 1
ATOM 782 O O . GLU A 1 99 ? -2.900 -9.282 2.130 1.00 95.00 99 GLU A O 1
ATOM 787 N N . GLN A 1 100 ? -3.238 -7.154 2.776 1.00 95.50 100 GLN A N 1
ATOM 788 C CA . GLN A 1 100 ? -3.609 -6.660 1.454 1.00 95.50 100 GLN A CA 1
ATOM 789 C C . GLN A 1 100 ? -2.920 -5.339 1.130 1.00 95.50 100 GLN A C 1
ATOM 791 O O . GLN A 1 100 ? -2.952 -4.396 1.926 1.00 95.50 100 GLN A O 1
ATOM 796 N N . LEU A 1 101 ? -2.361 -5.268 -0.076 1.00 95.88 101 LEU A N 1
ATOM 797 C CA . LEU A 1 101 ? -1.724 -4.078 -0.622 1.00 95.88 101 LEU A CA 1
ATOM 798 C C . LEU A 1 101 ? -2.314 -3.750 -1.996 1.00 95.88 101 LEU A C 1
ATOM 800 O O . LEU A 1 101 ? -2.148 -4.506 -2.954 1.00 95.88 101 LEU A O 1
ATOM 804 N N . HIS A 1 102 ? -2.987 -2.605 -2.096 1.00 97.50 102 HIS A N 1
ATOM 805 C CA . HIS A 1 102 ? -3.605 -2.136 -3.337 1.00 97.50 102 HIS A CA 1
ATOM 806 C C . HIS A 1 102 ? -2.891 -0.885 -3.848 1.00 97.50 102 HIS A C 1
ATOM 808 O O . HIS A 1 102 ? -2.987 0.185 -3.254 1.00 97.50 102 HIS A O 1
ATOM 814 N N . LEU A 1 103 ? -2.194 -1.022 -4.973 1.00 96.94 103 LEU A N 1
ATOM 815 C CA . LEU A 1 103 ? -1.400 0.025 -5.626 1.00 96.94 103 LEU A CA 1
ATOM 816 C C . LEU A 1 103 ? -1.885 0.316 -7.053 1.00 96.94 103 LEU A C 1
ATOM 818 O O . LEU A 1 103 ? -1.191 0.980 -7.826 1.00 96.94 103 LEU A O 1
ATOM 822 N N . THR A 1 104 ? -3.075 -0.172 -7.408 1.00 96.75 104 THR A N 1
ATOM 823 C CA . THR A 1 104 ? -3.669 -0.016 -8.736 1.00 96.75 104 THR A CA 1
ATOM 824 C C . THR A 1 104 ? -3.666 1.445 -9.196 1.00 96.75 104 THR A C 1
ATOM 826 O O . THR A 1 104 ? -4.014 2.338 -8.430 1.00 96.75 104 THR A O 1
ATOM 829 N N . GLY A 1 105 ? -3.315 1.707 -10.453 1.00 96.69 105 GLY A N 1
ATOM 830 C CA . GLY A 1 105 ? -3.416 3.043 -11.048 1.00 96.69 105 GLY A CA 1
ATOM 831 C C . GLY A 1 105 ? -2.290 4.017 -10.680 1.00 96.69 105 GLY A C 1
ATOM 832 O O . GLY A 1 105 ? -2.392 5.192 -11.015 1.00 96.69 105 GLY A O 1
ATOM 833 N N . ASN A 1 106 ? -1.206 3.558 -10.045 1.00 97.62 106 ASN A N 1
ATOM 834 C CA . ASN A 1 106 ? 0.015 4.351 -9.862 1.00 97.62 106 ASN A CA 1
ATOM 835 C C . ASN A 1 106 ? 0.940 4.210 -11.083 1.00 97.62 106 ASN A C 1
ATOM 837 O O . ASN A 1 106 ? 1.903 3.445 -11.079 1.00 97.62 106 ASN A O 1
ATOM 841 N N . ALA A 1 107 ? 0.635 4.939 -12.159 1.00 96.44 107 ALA A N 1
ATOM 842 C CA . ALA A 1 107 ? 1.235 4.735 -13.486 1.00 96.44 107 ALA A CA 1
ATOM 843 C C . ALA A 1 107 ? 2.749 5.024 -13.598 1.00 96.44 107 ALA A C 1
ATOM 845 O O . ALA A 1 107 ? 3.368 4.680 -14.613 1.00 96.44 107 ALA A O 1
ATOM 846 N N . ALA A 1 108 ? 3.344 5.668 -12.590 1.00 96.06 108 ALA A N 1
ATOM 847 C CA . ALA A 1 108 ? 4.782 5.921 -12.507 1.00 96.06 108 ALA A CA 1
ATOM 848 C C . ALA A 1 108 ? 5.542 4.850 -11.703 1.00 96.06 108 ALA A C 1
ATOM 850 O O . ALA A 1 108 ? 6.753 4.745 -11.873 1.00 96.06 108 ALA A O 1
ATOM 851 N N . LEU A 1 109 ? 4.849 4.033 -10.901 1.00 95.19 109 LEU A N 1
ATOM 852 C CA . LEU A 1 109 ? 5.457 3.060 -9.996 1.00 95.19 109 LEU A CA 1
ATOM 853 C C . LEU A 1 109 ? 6.084 1.898 -10.769 1.00 95.19 109 LEU A C 1
ATOM 855 O O . LEU A 1 109 ? 5.384 1.172 -11.478 1.00 95.19 109 LEU A O 1
ATOM 859 N N . THR A 1 110 ? 7.393 1.710 -10.623 1.00 92.88 110 THR A N 1
ATOM 860 C CA . THR A 1 110 ? 8.155 0.678 -11.348 1.00 92.88 110 THR A CA 1
ATOM 861 C C . THR A 1 110 ? 8.521 -0.538 -10.514 1.00 92.88 110 THR A C 1
ATOM 863 O O . THR A 1 110 ? 8.777 -1.587 -11.096 1.00 92.88 110 THR A O 1
ATOM 866 N N . ASP A 1 111 ? 8.541 -0.417 -9.187 1.00 90.38 111 ASP A N 1
ATOM 867 C CA . ASP A 1 111 ? 8.970 -1.493 -8.292 1.00 90.38 111 ASP A CA 1
ATOM 868 C C . ASP A 1 111 ? 8.152 -1.514 -6.993 1.00 90.38 111 ASP A C 1
ATOM 870 O O . ASP A 1 111 ? 7.485 -0.540 -6.638 1.00 90.38 111 ASP A O 1
ATOM 874 N N . LEU A 1 112 ? 8.193 -2.648 -6.296 1.00 89.12 112 LEU A N 1
ATOM 875 C CA . LEU A 1 112 ? 7.634 -2.834 -4.962 1.00 89.12 112 LEU A CA 1
ATOM 876 C C . LEU A 1 112 ? 8.703 -2.603 -3.885 1.00 89.12 112 LEU A C 1
ATOM 878 O O . LEU A 1 112 ? 9.888 -2.836 -4.127 1.00 89.12 112 LEU A O 1
ATOM 882 N N . PRO A 1 113 ? 8.305 -2.218 -2.659 1.00 87.88 113 PRO A N 1
ATOM 883 C CA . PRO A 1 113 ? 9.240 -2.202 -1.546 1.00 87.88 113 PRO A CA 1
ATOM 884 C C . PRO A 1 113 ? 9.682 -3.627 -1.216 1.00 87.88 113 PRO A C 1
ATOM 886 O O . PRO A 1 113 ? 9.048 -4.612 -1.595 1.00 87.88 113 PRO A O 1
ATOM 889 N N . ASN A 1 114 ? 10.719 -3.756 -0.391 1.00 85.50 114 ASN A N 1
ATOM 890 C CA . ASN A 1 114 ? 10.996 -5.035 0.249 1.00 85.50 114 ASN A CA 1
ATOM 891 C C . ASN A 1 114 ? 9.842 -5.408 1.201 1.00 85.50 114 ASN A C 1
ATOM 893 O O . ASN A 1 114 ? 9.718 -4.851 2.290 1.00 85.50 114 ASN A O 1
ATOM 897 N N . LEU A 1 115 ? 9.035 -6.386 0.788 1.00 88.94 115 LEU A N 1
ATOM 898 C CA . LEU A 1 115 ? 7.890 -6.904 1.541 1.00 88.94 115 LEU A CA 1
ATOM 899 C C . LEU A 1 115 ? 8.195 -8.209 2.300 1.00 88.94 115 LEU A C 1
ATOM 901 O O . LEU A 1 115 ? 7.285 -8.867 2.793 1.00 88.94 115 LEU A O 1
ATOM 905 N N . SER A 1 116 ? 9.465 -8.611 2.416 1.00 86.56 116 SER A N 1
ATOM 906 C CA . SER A 1 116 ? 9.856 -9.902 3.016 1.00 86.56 116 SER A CA 1
ATOM 907 C C . SER A 1 116 ? 9.445 -10.095 4.485 1.00 86.56 116 SER A C 1
ATOM 909 O O . SER A 1 116 ? 9.371 -11.233 4.952 1.00 86.56 116 SER A O 1
ATOM 911 N N . SER A 1 117 ? 9.168 -9.022 5.228 1.00 89.31 117 SER A N 1
ATOM 912 C CA . SER A 1 117 ? 8.660 -9.073 6.606 1.00 89.31 117 SER A CA 1
ATOM 913 C C . SER A 1 117 ? 7.131 -9.167 6.692 1.00 89.31 117 SER A C 1
ATOM 915 O O . SER A 1 117 ? 6.601 -9.602 7.717 1.00 89.31 117 SER A O 1
ATOM 917 N N . CYS A 1 118 ? 6.409 -8.820 5.623 1.00 91.50 118 CYS A N 1
ATOM 918 C CA . CYS A 1 118 ? 4.951 -8.868 5.529 1.00 91.50 118 CYS A CA 1
ATOM 919 C C . CYS A 1 118 ? 4.470 -10.297 5.221 1.00 91.50 118 CYS A C 1
ATOM 921 O O . CYS A 1 118 ? 3.844 -10.563 4.198 1.00 91.50 118 CYS A O 1
ATOM 923 N N . ARG A 1 119 ? 4.783 -11.247 6.109 1.00 89.75 119 ARG A N 1
ATOM 924 C CA . ARG A 1 119 ? 4.518 -12.689 5.919 1.00 89.75 119 ARG A CA 1
ATOM 925 C C . ARG A 1 119 ? 3.033 -13.060 5.862 1.00 89.75 119 ARG A C 1
ATOM 927 O O . ARG A 1 119 ? 2.706 -14.165 5.447 1.00 89.75 119 ARG A O 1
ATOM 934 N N . ASN A 1 120 ? 2.151 -12.148 6.264 1.00 92.88 120 ASN A N 1
ATOM 935 C CA . ASN A 1 120 ? 0.703 -12.332 6.202 1.00 92.88 120 ASN A CA 1
ATOM 936 C C . ASN A 1 120 ? 0.086 -11.839 4.886 1.00 92.88 120 ASN A C 1
ATOM 938 O O . ASN A 1 120 ? -1.130 -11.939 4.730 1.00 92.88 120 ASN A O 1
ATOM 942 N N . LEU A 1 121 ? 0.890 -11.321 3.946 1.00 93.69 121 LEU A N 1
ATOM 943 C CA . LEU A 1 121 ? 0.383 -10.849 2.663 1.00 93.69 121 LEU A CA 1
ATOM 944 C C . LEU A 1 121 ? -0.312 -11.981 1.915 1.00 93.69 121 LEU A C 1
ATOM 946 O O . LEU A 1 121 ? 0.264 -13.027 1.632 1.00 93.69 121 LEU A O 1
ATOM 950 N N . MET A 1 122 ? -1.561 -11.712 1.573 1.00 94.94 122 MET A N 1
ATOM 951 C CA . MET A 1 122 ? -2.452 -12.594 0.839 1.00 94.94 122 MET A CA 1
ATOM 952 C C . MET A 1 122 ? -2.743 -12.054 -0.560 1.00 94.94 122 MET A C 1
ATOM 954 O O . MET A 1 122 ? -2.915 -12.828 -1.505 1.00 94.94 122 MET A O 1
ATOM 958 N N . LEU A 1 123 ? -2.781 -10.723 -0.682 1.00 94.94 123 LEU A N 1
ATOM 959 C CA . LEU A 1 123 ? -3.169 -10.025 -1.895 1.00 94.94 123 LEU A CA 1
ATOM 960 C C . LEU A 1 123 ? -2.267 -8.820 -2.170 1.00 94.94 123 LEU A C 1
ATOM 962 O O . LEU A 1 123 ? -2.115 -7.940 -1.322 1.00 94.94 123 LEU A O 1
ATOM 966 N N . VAL A 1 124 ? -1.751 -8.742 -3.395 1.00 95.31 124 VAL A N 1
ATOM 967 C CA . VAL A 1 124 ? -1.087 -7.550 -3.936 1.00 95.31 124 VAL A CA 1
ATOM 968 C C . VAL A 1 124 ? -1.671 -7.231 -5.314 1.00 95.31 124 VAL A C 1
ATOM 970 O O . VAL A 1 124 ? -1.636 -8.069 -6.216 1.00 95.31 124 VAL A O 1
ATOM 973 N N . ASP A 1 125 ? -2.214 -6.026 -5.491 1.00 95.69 125 ASP A N 1
ATOM 974 C CA . ASP A 1 125 ? -2.726 -5.537 -6.780 1.00 95.69 125 ASP A CA 1
ATOM 975 C C . ASP A 1 125 ? -1.914 -4.323 -7.243 1.00 95.69 125 ASP A C 1
ATOM 977 O O . ASP A 1 125 ? -1.930 -3.267 -6.611 1.00 95.69 125 ASP A O 1
ATOM 981 N N . VAL A 1 126 ? -1.202 -4.483 -8.357 1.00 95.81 126 VAL A N 1
ATOM 982 C CA . VAL A 1 126 ? -0.354 -3.467 -8.996 1.00 95.81 126 VAL A CA 1
ATOM 983 C C . VAL A 1 126 ? -0.798 -3.190 -10.438 1.00 95.81 126 VAL A C 1
ATOM 985 O O . VAL A 1 126 ? -0.001 -2.773 -11.282 1.00 95.81 126 VAL A O 1
ATOM 988 N N . VAL A 1 127 ? -2.071 -3.431 -10.768 1.00 95.00 127 VAL A N 1
ATOM 989 C CA . VAL A 1 127 ? -2.614 -3.148 -12.107 1.00 95.00 127 VAL A CA 1
ATOM 990 C C . VAL A 1 127 ? -2.482 -1.666 -12.458 1.00 95.00 127 VAL A C 1
ATOM 992 O O . VAL A 1 127 ? -2.690 -0.791 -11.627 1.00 95.00 127 VAL A O 1
ATOM 995 N N . GLY A 1 128 ? -2.133 -1.351 -13.702 1.00 94.06 128 GLY A N 1
ATOM 996 C CA . GLY A 1 128 ? -1.935 0.039 -14.127 1.00 94.06 128 GLY A CA 1
ATOM 997 C C . GLY A 1 128 ? -0.693 0.71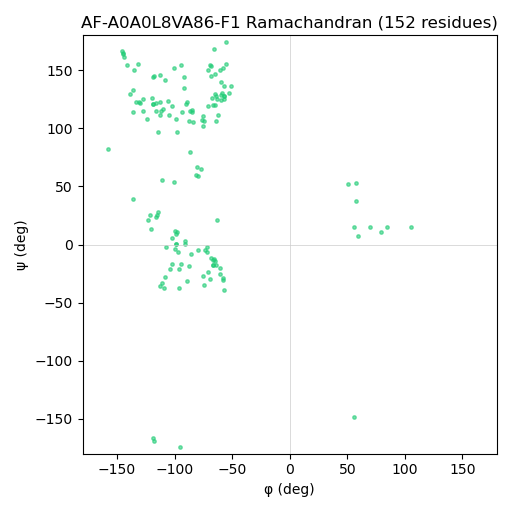2 -13.529 1.00 94.06 128 GLY A C 1
ATOM 998 O O . GLY A 1 128 ? -0.584 1.932 -13.598 1.00 94.06 128 GLY A O 1
ATOM 999 N N . THR A 1 129 ? 0.237 -0.062 -12.963 1.00 95.56 129 THR A N 1
ATOM 1000 C CA . THR A 1 129 ? 1.611 0.374 -12.662 1.00 95.56 129 THR A CA 1
ATOM 1001 C C . THR A 1 129 ? 2.559 -0.028 -13.802 1.00 95.56 129 THR A C 1
ATOM 1003 O O . THR A 1 129 ? 2.136 -0.551 -14.841 1.00 95.56 129 THR A O 1
ATOM 1006 N N . ARG A 1 130 ? 3.864 0.195 -13.623 1.00 94.19 130 ARG A N 1
ATOM 1007 C CA . ARG A 1 130 ? 4.925 -0.291 -14.516 1.00 94.19 130 ARG A CA 1
ATOM 1008 C C . ARG A 1 130 ? 5.585 -1.578 -14.014 1.00 94.19 130 ARG A C 1
ATOM 1010 O O . ARG A 1 130 ? 6.577 -1.995 -14.600 1.00 94.19 130 ARG A O 1
ATOM 1017 N N . ILE A 1 131 ? 5.027 -2.232 -12.997 1.00 91.38 131 ILE A N 1
ATOM 1018 C CA . ILE A 1 131 ? 5.482 -3.549 -12.541 1.00 91.38 131 ILE A CA 1
ATOM 1019 C C . ILE A 1 131 ? 4.986 -4.599 -13.542 1.00 91.38 131 ILE A C 1
ATOM 1021 O O . ILE A 1 131 ? 3.784 -4.840 -13.682 1.00 91.38 131 ILE A O 1
ATOM 1025 N N . ARG A 1 132 ? 5.922 -5.187 -14.295 1.00 88.06 132 ARG A N 1
ATOM 1026 C CA . ARG A 1 132 ? 5.632 -6.105 -15.417 1.00 88.06 132 ARG A CA 1
ATOM 1027 C C . ARG A 1 132 ? 5.940 -7.566 -15.129 1.00 88.06 132 ARG A C 1
ATOM 1029 O O . ARG A 1 132 ? 5.680 -8.411 -15.979 1.00 88.06 132 ARG A O 1
ATOM 1036 N N . GLU A 1 133 ? 6.467 -7.867 -13.955 1.00 89.50 133 GLU A N 1
ATOM 1037 C CA . GLU A 1 133 ? 6.783 -9.224 -13.536 1.00 89.50 133 GLU A CA 1
ATOM 1038 C C . GLU A 1 133 ? 6.567 -9.391 -12.035 1.00 89.50 133 GLU A C 1
ATOM 1040 O O . GLU A 1 133 ? 6.406 -8.418 -11.304 1.00 89.50 133 GLU A O 1
ATOM 1045 N N . ILE A 1 134 ? 6.557 -10.644 -11.584 1.00 88.12 134 ILE A N 1
ATOM 1046 C CA . ILE A 1 134 ? 6.471 -10.982 -10.163 1.00 88.12 134 ILE A CA 1
ATOM 1047 C C . ILE A 1 134 ? 7.893 -10.943 -9.573 1.00 88.12 134 ILE A C 1
ATOM 1049 O O . ILE A 1 134 ? 8.702 -11.810 -9.948 1.00 88.12 134 ILE A O 1
ATOM 1053 N N . PRO A 1 135 ? 8.204 -10.014 -8.645 1.00 86.38 135 PRO A N 1
ATOM 1054 C CA . PRO A 1 135 ? 9.525 -9.918 -8.025 1.00 86.38 135 PRO A CA 1
ATOM 1055 C C . PRO A 1 135 ? 9.911 -11.190 -7.259 1.00 86.38 135 PRO A C 1
ATOM 1057 O O . PRO A 1 135 ? 9.058 -11.880 -6.699 1.00 86.38 135 PRO A O 1
ATOM 1060 N N . ALA A 1 136 ? 11.209 -11.496 -7.172 1.00 86.81 136 ALA A N 1
ATOM 1061 C CA . ALA A 1 136 ? 11.694 -12.731 -6.544 1.00 86.81 136 ALA A CA 1
ATOM 1062 C C . ALA A 1 136 ? 11.230 -12.903 -5.083 1.00 86.81 136 ALA A C 1
ATOM 1064 O O . ALA A 1 136 ? 10.856 -14.000 -4.682 1.00 86.81 136 ALA A O 1
ATOM 1065 N N . HIS A 1 137 ? 11.194 -11.817 -4.306 1.00 83.88 137 HIS A N 1
ATOM 1066 C CA . HIS A 1 137 ? 10.757 -11.838 -2.906 1.00 83.88 137 HIS A CA 1
ATOM 1067 C C . HIS A 1 137 ? 9.245 -12.070 -2.737 1.00 83.88 137 HIS A C 1
ATOM 1069 O O . HIS A 1 137 ? 8.818 -12.544 -1.692 1.00 83.88 137 HIS A O 1
ATOM 1075 N N . ILE A 1 138 ? 8.434 -11.762 -3.754 1.00 87.00 138 ILE A N 1
ATOM 1076 C CA . ILE A 1 138 ? 6.993 -12.054 -3.766 1.00 87.00 138 ILE A CA 1
ATOM 1077 C C . ILE A 1 138 ? 6.755 -13.549 -4.001 1.00 87.00 138 ILE A C 1
ATOM 1079 O O . ILE A 1 138 ? 5.853 -14.137 -3.415 1.00 87.00 138 ILE A O 1
ATOM 1083 N N . ARG A 1 139 ? 7.600 -14.197 -4.814 1.00 84.44 139 ARG A N 1
ATOM 1084 C CA . ARG A 1 139 ? 7.491 -15.635 -5.127 1.00 84.44 139 ARG A CA 1
ATOM 1085 C C . ARG A 1 139 ? 7.745 -16.547 -3.927 1.00 84.44 139 ARG A C 1
ATOM 1087 O O . ARG A 1 139 ? 7.408 -17.722 -3.995 1.00 84.44 139 ARG A O 1
ATOM 1094 N N . THR A 1 140 ? 8.360 -16.029 -2.866 1.00 86.12 140 THR A N 1
ATOM 1095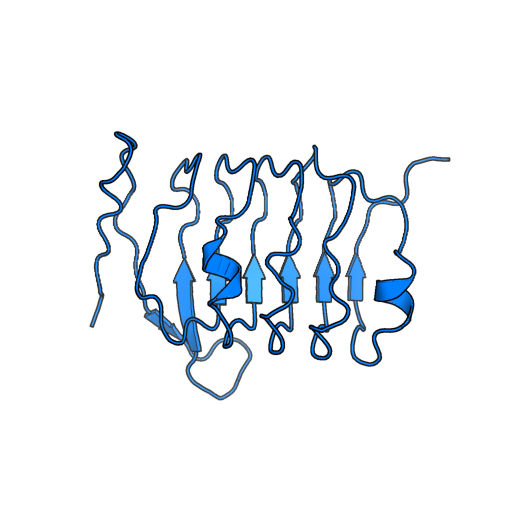 C CA . THR A 1 140 ? 8.682 -16.774 -1.641 1.00 86.12 140 THR A CA 1
ATOM 1096 C C . THR A 1 140 ? 7.665 -16.549 -0.519 1.00 86.12 140 THR A C 1
ATOM 1098 O O . THR A 1 140 ? 7.917 -16.940 0.619 1.00 86.12 140 THR A O 1
ATOM 1101 N N . MET A 1 141 ? 6.539 -15.885 -0.801 1.00 88.50 141 MET A N 1
ATOM 1102 C CA . MET A 1 141 ? 5.484 -15.642 0.183 1.00 88.50 141 MET A CA 1
ATOM 1103 C C . MET A 1 141 ? 4.502 -16.813 0.238 1.00 88.50 141 MET A C 1
ATOM 1105 O O . MET A 1 141 ? 3.756 -17.041 -0.709 1.00 88.50 141 MET A O 1
ATOM 1109 N N . ASP A 1 142 ? 4.460 -17.505 1.376 1.00 87.25 142 ASP A N 1
ATOM 1110 C CA . ASP A 1 142 ? 3.668 -18.732 1.543 1.00 87.25 142 ASP A CA 1
ATOM 1111 C C . ASP A 1 142 ? 2.146 -18.495 1.549 1.00 87.25 142 ASP A C 1
ATOM 1113 O O . ASP A 1 142 ? 1.379 -19.368 1.152 1.00 87.25 142 ASP A O 1
ATOM 1117 N N . HIS A 1 143 ? 1.692 -17.324 2.010 1.00 90.56 143 HIS A N 1
ATOM 1118 C CA . HIS A 1 143 ? 0.263 -16.999 2.143 1.00 90.56 143 HIS A CA 1
ATOM 1119 C C . HIS A 1 143 ? -0.300 -16.195 0.963 1.00 90.56 143 HIS A C 1
ATOM 1121 O O . HIS A 1 143 ? -1.512 -15.972 0.887 1.00 90.56 143 HIS A O 1
ATOM 1127 N N . LEU A 1 144 ? 0.559 -15.762 0.038 1.00 90.69 144 LEU A N 1
ATOM 1128 C CA . LEU A 1 144 ? 0.157 -14.931 -1.085 1.00 90.69 144 LEU A CA 1
ATOM 1129 C C . LEU A 1 144 ? -0.557 -15.787 -2.132 1.00 90.69 144 LEU A C 1
ATOM 1131 O O . LEU A 1 144 ? 0.071 -16.551 -2.860 1.00 90.69 144 LEU A O 1
ATOM 1135 N N . TYR A 1 145 ? -1.874 -15.629 -2.243 1.00 89.50 145 TYR A N 1
ATOM 1136 C CA . TYR A 1 145 ? -2.674 -16.359 -3.230 1.00 89.50 145 TYR A CA 1
ATOM 1137 C C . TYR A 1 145 ? -3.047 -15.503 -4.446 1.00 89.50 145 TYR A C 1
ATOM 1139 O O . TYR A 1 145 ? -3.451 -16.046 -5.475 1.00 89.50 145 TYR A O 1
ATOM 1147 N N . TYR A 1 146 ? -2.930 -14.173 -4.351 1.00 90.19 146 TYR A N 1
ATOM 1148 C CA . TYR A 1 146 ? -3.296 -13.263 -5.434 1.00 90.19 146 TYR A CA 1
ATOM 1149 C C . TYR A 1 146 ? -2.252 -12.162 -5.638 1.00 90.19 146 TYR A C 1
ATOM 1151 O O . TYR A 1 146 ? -2.084 -11.278 -4.801 1.00 90.19 146 TYR A O 1
ATOM 1159 N N . PHE A 1 147 ? -1.585 -12.190 -6.792 1.00 93.19 147 PHE A N 1
ATOM 1160 C CA . PHE A 1 147 ? -0.718 -11.112 -7.266 1.00 93.19 147 PHE A CA 1
ATOM 1161 C C . PHE A 1 147 ? -1.189 -10.660 -8.648 1.00 93.19 147 PHE A C 1
ATOM 1163 O O . PHE A 1 147 ? -1.036 -11.388 -9.633 1.00 93.19 147 PHE A O 1
ATOM 1170 N N . LYS A 1 148 ? -1.785 -9.471 -8.732 1.00 92.12 148 LYS A N 1
ATOM 1171 C CA . LYS A 1 148 ? -2.369 -8.947 -9.971 1.00 92.12 148 LYS A CA 1
ATOM 1172 C C . LYS A 1 148 ? -1.485 -7.862 -10.561 1.00 92.12 148 LYS A C 1
ATOM 1174 O O . LYS A 1 148 ? -1.225 -6.857 -9.912 1.00 92.12 148 LYS A O 1
ATOM 1179 N N . TYR A 1 149 ? -1.062 -8.047 -11.805 1.00 92.88 149 TYR A N 1
ATOM 1180 C CA . TYR A 1 149 ? -0.226 -7.101 -12.540 1.00 92.88 149 TYR A CA 1
ATOM 1181 C C . TYR A 1 149 ? -0.602 -7.100 -14.025 1.00 92.88 149 TYR A C 1
ATOM 1183 O O . TYR A 1 149 ? -1.291 -8.006 -14.497 1.00 92.88 149 TYR A O 1
ATOM 1191 N N . ASN A 1 150 ? -0.152 -6.086 -14.766 1.00 88.62 150 ASN A N 1
ATOM 1192 C CA . ASN A 1 150 ? -0.257 -6.057 -16.224 1.00 88.62 150 ASN A CA 1
ATOM 1193 C C . ASN A 1 150 ? 1.080 -6.519 -16.821 1.00 88.62 150 ASN A C 1
ATOM 1195 O O . ASN A 1 150 ? 1.978 -5.673 -16.939 1.00 88.62 150 ASN A O 1
ATOM 1199 N N . PRO A 1 151 ? 1.240 -7.800 -17.215 1.00 71.69 151 PRO A N 1
ATOM 1200 C CA . PRO A 1 151 ? 2.373 -8.183 -18.049 1.00 71.69 151 PRO A CA 1
ATOM 1201 C C . PRO A 1 151 ? 2.300 -7.311 -19.305 1.00 71.69 151 PRO A C 1
ATOM 1203 O O . PRO A 1 151 ? 1.235 -7.202 -19.912 1.00 71.69 151 PRO A O 1
ATOM 1206 N N . GLY A 1 152 ? 3.371 -6.582 -19.621 1.00 65.62 152 GLY A N 1
ATOM 1207 C CA . GLY A 1 152 ? 3.387 -5.740 -20.818 1.00 65.62 152 GLY A CA 1
ATOM 1208 C C . GLY A 1 152 ? 3.068 -6.571 -22.062 1.00 65.62 152 GLY A C 1
ATOM 1209 O O . GLY A 1 152 ? 3.293 -7.785 -22.070 1.00 65.62 152 GLY A O 1
ATOM 1210 N N . GLU A 1 153 ? 2.548 -5.932 -23.109 1.00 56.66 153 GLU A N 1
ATOM 1211 C CA . GLU A 1 153 ? 2.592 -6.550 -24.435 1.00 56.66 153 GLU A CA 1
ATOM 1212 C C . GLU A 1 153 ? 4.071 -6.809 -24.773 1.00 56.66 153 GLU A C 1
ATOM 1214 O O . GLU A 1 153 ? 4.919 -5.949 -24.517 1.00 56.66 153 GLU A O 1
ATOM 1219 N N . LYS A 1 154 ? 4.382 -8.034 -25.211 1.00 49.41 154 LYS A N 1
ATOM 1220 C CA . LYS A 1 154 ? 5.741 -8.435 -25.602 1.00 49.41 154 LYS A CA 1
ATOM 1221 C C . LYS A 1 154 ? 6.219 -7.668 -26.825 1.00 49.41 154 LYS A C 1
ATOM 1223 O O . LYS A 1 154 ? 5.385 -7.459 -27.732 1.00 49.41 154 LYS A O 1
#

Mean predicted aligned error: 7.06 Å

pLDDT: mean 82.3, std 15.93, range [36.47, 98.19]

Radius of gyration: 15.3 Å; Cα contacts (8 Å, |Δi|>4): 387; chains: 1; bounding box: 29×44×44 Å

Sequence (154 aa):
MLLLLSLSVFSQESNPVELFEGRGITSTPQRIMDLSYQNLQEVPISTNLPGIEVLILDNNQLTELPNWINNLTNLRILSVRNNKLIEVNSLLSHCTKLEQLHLTGNAALTDLPNLSSCRNLMLVDVVGTRIREIPAHIRTMDHLYYFKYNPGEK